Protein AF-A0A6J4X0D6-F1 (afdb_monomer_lite)

Foldseek 3Di:
DPLQVLQVVDDFWDHWDADPVVLDIDTDGDPPDDPVNSVVSCVVVPRDPD

Sequence (50 aa):
MAIKNELNELDGIKSVEGNPEAKSIDVEWDAPITEDKIIETLKEINYPAA

Secondary structure (DSSP, 8-state):
-HHHHHHHTSTTEEEEEEETTTTEEEEEE-TT--HHHHHHHHHHTT----

pLDDT: mean 82.16, std 8.12, range [55.09, 91.12]

Structure (mmCIF, N/CA/C/O backbone):
data_AF-A0A6J4X0D6-F1
#
_entry.id   AF-A0A6J4X0D6-F1
#
loop_
_atom_site.group_PDB
_atom_site.id
_atom_site.type_symbol
_atom_site.label_atom_id
_atom_site.label_alt_id
_atom_site.label_comp_id
_atom_site.label_asym_id
_atom_site.label_entity_id
_atom_site.label_seq_id
_atom_site.pdbx_PDB_ins_code
_atom_site.Cartn_x
_atom_site.Cartn_y
_atom_site.Cartn_z
_atom_site.occupancy
_atom_site.B_iso_or_equiv
_atom_site.auth_seq_id
_atom_site.auth_comp_id
_atom_site.auth_asym_id
_atom_site.auth_atom_id
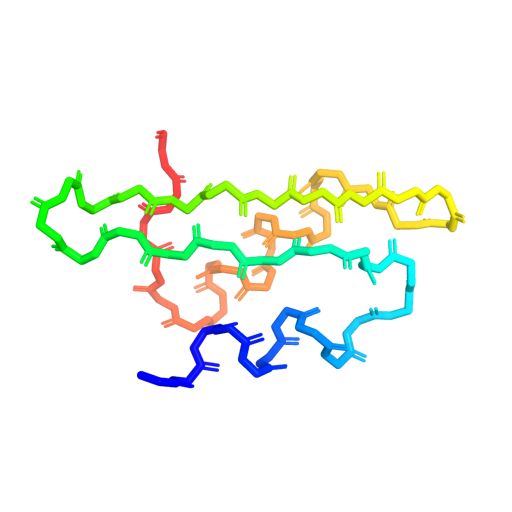_atom_site.pdbx_PDB_model_num
ATOM 1 N N . MET A 1 1 ? 8.784 4.834 -10.358 1.00 55.09 1 MET A N 1
ATOM 2 C CA . MET A 1 1 ? 8.684 5.383 -8.986 1.00 55.09 1 MET A CA 1
ATOM 3 C C . MET A 1 1 ? 7.283 5.896 -8.617 1.00 55.09 1 MET A C 1
ATOM 5 O O . MET A 1 1 ? 7.101 6.217 -7.458 1.00 55.09 1 MET A O 1
ATOM 9 N N . ALA A 1 2 ? 6.284 5.927 -9.517 1.00 71.19 2 ALA A N 1
ATOM 10 C CA . ALA A 1 2 ? 4.942 6.434 -9.179 1.00 71.19 2 ALA A CA 1
ATOM 11 C C . ALA A 1 2 ? 4.079 5.444 -8.365 1.00 71.19 2 ALA A C 1
ATOM 13 O O . ALA A 1 2 ? 3.511 5.828 -7.354 1.00 71.19 2 ALA A O 1
ATOM 14 N N . ILE A 1 3 ? 4.059 4.160 -8.744 1.00 77.19 3 ILE A N 1
ATOM 15 C CA . ILE A 1 3 ? 3.152 3.152 -8.158 1.00 77.19 3 ILE A CA 1
ATOM 16 C C . ILE A 1 3 ? 3.386 2.937 -6.654 1.00 77.19 3 ILE A C 1
ATOM 18 O O . ILE A 1 3 ? 2.447 2.886 -5.872 1.00 77.19 3 ILE A O 1
ATOM 22 N N . LYS A 1 4 ? 4.655 2.835 -6.238 1.00 80.88 4 LYS A N 1
ATOM 23 C CA . LYS A 1 4 ? 5.015 2.643 -4.826 1.00 80.88 4 LYS A CA 1
ATOM 24 C C . LYS A 1 4 ? 4.587 3.822 -3.953 1.00 80.88 4 LYS A C 1
ATOM 26 O O . LYS A 1 4 ? 4.247 3.595 -2.798 1.00 80.88 4 LYS A O 1
ATOM 31 N N . ASN A 1 5 ? 4.625 5.042 -4.487 1.00 84.56 5 ASN A N 1
ATOM 32 C CA . ASN A 1 5 ? 4.194 6.225 -3.751 1.00 84.56 5 ASN A CA 1
ATOM 33 C C . ASN A 1 5 ? 2.670 6.244 -3.625 1.00 84.56 5 ASN A C 1
ATOM 35 O O . ASN A 1 5 ? 2.194 6.294 -2.504 1.00 84.56 5 ASN A O 1
ATOM 39 N N . GLU A 1 6 ? 1.944 6.056 -4.731 1.00 84.62 6 GLU A N 1
ATOM 40 C CA . GLU A 1 6 ? 0.472 5.950 -4.742 1.00 84.62 6 GLU A CA 1
ATOM 41 C C . GLU A 1 6 ? -0.044 4.907 -3.746 1.00 84.62 6 GLU A C 1
ATOM 43 O O . GLU A 1 6 ? -0.909 5.192 -2.927 1.00 84.62 6 GLU A O 1
ATOM 48 N N . LEU A 1 7 ? 0.543 3.705 -3.749 1.00 84.75 7 LEU A N 1
ATOM 49 C CA . LEU A 1 7 ? 0.156 2.671 -2.795 1.00 84.75 7 LEU A CA 1
ATOM 50 C C . LEU A 1 7 ? 0.564 3.029 -1.359 1.00 84.75 7 LEU A C 1
ATOM 52 O O . LEU A 1 7 ? -0.221 2.816 -0.451 1.00 84.75 7 LEU A O 1
ATOM 56 N N . ASN A 1 8 ? 1.745 3.608 -1.115 1.00 85.56 8 ASN A N 1
ATOM 57 C CA . ASN A 1 8 ? 2.119 4.027 0.248 1.00 85.56 8 ASN A CA 1
ATOM 58 C C . ASN A 1 8 ? 1.265 5.179 0.796 1.00 85.56 8 ASN A C 1
ATOM 60 O O . ASN A 1 8 ? 1.251 5.386 2.005 1.00 85.56 8 ASN A O 1
ATOM 64 N N . GLU A 1 9 ? 0.584 5.938 -0.063 1.00 85.81 9 GLU A N 1
ATOM 65 C CA . GLU A 1 9 ? -0.357 6.979 0.359 1.00 85.81 9 GLU A CA 1
ATOM 66 C C . GLU A 1 9 ? -1.699 6.403 0.841 1.00 85.81 9 GLU A C 1
ATOM 68 O O . GLU A 1 9 ? -2.481 7.116 1.472 1.00 85.81 9 GLU A O 1
ATOM 73 N N . LEU A 1 10 ? -1.963 5.114 0.604 1.00 85.75 10 LEU A N 1
ATOM 74 C CA . LEU A 1 10 ? -3.168 4.448 1.078 1.00 85.75 10 LEU A CA 1
ATOM 75 C C . LEU A 1 10 ? -3.058 4.061 2.563 1.00 85.75 10 LEU A C 1
ATOM 77 O O . LEU A 1 10 ? -2.103 3.420 3.009 1.00 85.75 10 LEU A O 1
ATOM 81 N N . ASP A 1 11 ? -4.095 4.397 3.328 1.00 87.00 11 ASP A N 1
ATOM 82 C CA . ASP A 1 11 ? -4.174 4.113 4.762 1.00 87.00 11 ASP A CA 1
ATOM 83 C C . ASP A 1 11 ? -4.361 2.603 5.011 1.00 87.00 11 ASP A C 1
ATOM 85 O O . ASP A 1 11 ? -5.351 2.010 4.579 1.00 87.00 11 ASP A O 1
ATOM 89 N N . GLY A 1 12 ? -3.392 1.970 5.681 1.00 88.44 12 GLY A N 1
ATOM 90 C CA . GLY A 1 12 ? -3.351 0.517 5.909 1.00 88.44 12 GLY A CA 1
ATOM 91 C C . GLY A 1 12 ? -2.270 -0.225 5.116 1.00 88.44 12 GLY A C 1
ATOM 92 O O . GLY A 1 12 ? -2.054 -1.415 5.348 1.00 88.44 12 GLY A O 1
ATOM 93 N N . ILE A 1 13 ? -1.544 0.455 4.225 1.00 89.44 13 ILE A N 1
ATOM 94 C CA . ILE A 1 13 ? -0.378 -0.121 3.550 1.00 89.44 13 ILE A CA 1
ATOM 95 C C . ILE A 1 13 ? 0.829 -0.123 4.490 1.00 89.44 13 ILE A C 1
ATOM 97 O O . ILE A 1 13 ? 1.208 0.897 5.063 1.00 89.44 13 ILE A O 1
ATOM 101 N N . LYS A 1 14 ? 1.434 -1.300 4.657 1.00 89.44 14 LYS A N 1
ATOM 102 C CA . LYS A 1 14 ? 2.634 -1.514 5.476 1.00 89.44 14 LYS A CA 1
ATOM 103 C C . LYS A 1 14 ? 3.905 -1.476 4.652 1.00 89.44 14 LYS A C 1
ATOM 105 O O . LYS A 1 14 ? 4.899 -0.893 5.077 1.00 89.44 14 LYS A O 1
ATOM 110 N N . SER A 1 15 ? 3.883 -2.137 3.502 1.00 88.00 15 SER A N 1
ATOM 111 C CA . SER A 1 15 ? 5.034 -2.220 2.617 1.00 88.00 15 SER A CA 1
ATOM 112 C C . SER A 1 15 ? 4.583 -2.361 1.176 1.00 88.00 15 SER A C 1
ATOM 114 O O . SER A 1 15 ? 3.534 -2.923 0.878 1.00 88.00 15 SER A O 1
ATOM 116 N N . VAL A 1 16 ? 5.400 -1.829 0.276 1.00 86.81 16 VAL A N 1
ATOM 117 C CA . VAL A 1 16 ? 5.208 -1.954 -1.166 1.00 86.81 16 VAL A CA 1
ATOM 118 C C . VAL A 1 16 ? 6.577 -2.176 -1.783 1.00 86.81 16 VAL A C 1
ATOM 120 O O . VAL A 1 16 ? 7.457 -1.302 -1.716 1.00 86.81 16 VAL A O 1
ATOM 123 N N . GLU A 1 17 ? 6.752 -3.328 -2.405 1.00 85.19 17 GLU A N 1
ATOM 124 C CA . GLU A 1 17 ? 7.962 -3.721 -3.104 1.00 85.19 17 GLU A CA 1
ATOM 125 C C . GLU A 1 17 ? 7.621 -4.049 -4.554 1.00 85.19 17 GLU A C 1
ATOM 127 O O . GLU A 1 17 ? 6.953 -5.024 -4.863 1.00 85.19 17 GLU A O 1
ATOM 132 N N . GLY A 1 18 ? 8.031 -3.174 -5.471 1.00 79.62 18 GLY A N 1
ATOM 133 C CA . GLY A 1 18 ? 7.799 -3.372 -6.897 1.00 79.62 18 GLY A CA 1
ATOM 134 C C . GLY A 1 18 ? 9.047 -3.899 -7.580 1.00 79.62 18 GLY A C 1
ATOM 135 O O . GLY A 1 18 ? 10.090 -3.244 -7.527 1.00 79.62 18 GLY A O 1
ATOM 136 N N . ASN A 1 19 ? 8.924 -5.026 -8.275 1.00 79.50 19 ASN A N 1
ATOM 137 C CA . ASN A 1 19 ? 9.969 -5.586 -9.115 1.00 79.50 19 ASN A CA 1
ATOM 138 C C . ASN A 1 19 ? 9.690 -5.258 -10.598 1.00 79.50 19 ASN A C 1
ATOM 140 O O . ASN A 1 19 ? 8.854 -5.906 -11.237 1.00 79.50 19 ASN A O 1
ATOM 144 N N . PRO A 1 20 ? 10.376 -4.257 -11.184 1.00 73.94 20 PRO A N 1
ATOM 145 C CA . PRO A 1 20 ? 10.173 -3.872 -12.580 1.00 73.94 20 PRO A CA 1
ATOM 146 C C . PRO A 1 20 ? 10.668 -4.928 -13.578 1.00 73.94 20 PRO A C 1
ATOM 148 O O . PRO A 1 20 ? 10.177 -4.961 -14.705 1.00 73.94 20 PRO A O 1
ATOM 151 N N . GLU A 1 21 ? 11.611 -5.786 -13.183 1.00 78.31 21 GLU A N 1
ATOM 152 C CA . GLU A 1 21 ? 12.135 -6.860 -14.032 1.00 78.31 21 GLU A CA 1
ATOM 153 C C . GLU A 1 21 ? 11.140 -8.022 -14.119 1.00 78.31 21 GLU A C 1
ATOM 155 O O . GLU A 1 21 ? 10.865 -8.523 -15.209 1.00 78.31 21 GLU A O 1
ATOM 160 N N . ALA A 1 22 ? 10.543 -8.394 -12.982 1.00 78.12 22 ALA A N 1
ATOM 161 C CA . ALA A 1 22 ? 9.502 -9.419 -12.904 1.00 78.12 22 ALA A CA 1
ATOM 162 C C . ALA A 1 22 ? 8.111 -8.908 -13.319 1.00 78.12 22 ALA A C 1
ATOM 164 O O . ALA A 1 22 ? 7.226 -9.711 -13.599 1.00 78.12 22 ALA A O 1
ATOM 165 N N . LYS A 1 23 ? 7.922 -7.581 -13.386 1.00 77.69 23 LYS A N 1
ATOM 166 C CA . LYS A 1 23 ? 6.610 -6.927 -13.549 1.00 77.69 23 LYS A CA 1
ATOM 167 C C . LYS A 1 23 ? 5.607 -7.383 -12.484 1.00 77.69 23 LYS A C 1
ATOM 169 O O . LYS A 1 23 ? 4.440 -7.619 -12.780 1.00 77.69 23 LYS A O 1
ATOM 174 N N . SER A 1 24 ? 6.086 -7.507 -11.254 1.00 78.00 24 SER A N 1
ATOM 175 C CA . SER A 1 24 ? 5.290 -7.920 -10.100 1.00 78.00 24 SER A CA 1
ATOM 176 C C . SER A 1 24 ? 5.455 -6.904 -8.980 1.00 78.00 24 SER A C 1
ATOM 178 O O . SER A 1 24 ? 6.479 -6.218 -8.906 1.00 78.00 24 SER A O 1
ATOM 180 N N . ILE A 1 25 ? 4.443 -6.786 -8.127 1.00 81.56 25 ILE A N 1
ATOM 181 C CA . ILE A 1 25 ? 4.488 -5.941 -6.937 1.00 81.56 25 ILE A CA 1
ATOM 182 C C . ILE A 1 25 ? 4.005 -6.773 -5.758 1.00 81.56 25 ILE A C 1
ATOM 184 O O . ILE A 1 25 ? 2.900 -7.306 -5.792 1.00 81.56 25 ILE A O 1
ATOM 188 N N . ASP A 1 26 ? 4.830 -6.832 -4.725 1.00 86.94 26 ASP A N 1
ATOM 189 C CA . ASP A 1 26 ? 4.482 -7.347 -3.415 1.00 86.94 26 ASP A CA 1
ATOM 190 C C . ASP A 1 26 ? 3.971 -6.182 -2.570 1.00 86.94 26 ASP A C 1
ATOM 192 O O . ASP A 1 26 ? 4.660 -5.178 -2.362 1.00 86.94 26 ASP A O 1
ATOM 196 N N . VAL A 1 27 ? 2.727 -6.290 -2.120 1.00 87.25 27 VAL A N 1
ATOM 197 C CA . VAL A 1 27 ? 2.103 -5.300 -1.245 1.00 87.25 27 VAL A CA 1
ATOM 198 C C . VAL A 1 27 ? 1.800 -5.997 0.070 1.00 87.25 27 VAL A C 1
ATOM 200 O O . VAL A 1 27 ? 1.192 -7.061 0.085 1.00 87.25 27 VAL A O 1
ATOM 203 N N . GLU A 1 28 ? 2.221 -5.401 1.177 1.00 91.06 28 GLU A N 1
ATOM 204 C CA . GLU A 1 28 ? 1.799 -5.807 2.511 1.00 91.06 28 GLU A CA 1
ATOM 205 C C . GLU A 1 28 ? 0.817 -4.775 3.033 1.00 91.06 28 GLU A C 1
ATOM 207 O O . GLU A 1 28 ? 1.115 -3.576 3.073 1.00 91.06 28 GLU A O 1
ATOM 212 N N . TRP A 1 29 ? -0.349 -5.245 3.453 1.00 91.12 29 TRP A N 1
ATOM 213 C CA . TRP A 1 29 ? -1.418 -4.391 3.927 1.00 91.12 29 TRP A CA 1
ATOM 214 C C . TRP A 1 29 ? -2.172 -5.018 5.092 1.00 91.12 29 TRP A C 1
ATOM 216 O O . TRP A 1 29 ? -2.204 -6.237 5.255 1.00 91.12 29 TRP A O 1
ATOM 226 N N . ASP A 1 30 ? -2.780 -4.163 5.903 1.00 90.75 30 ASP A N 1
ATOM 227 C CA . ASP A 1 30 ? -3.609 -4.537 7.042 1.00 90.75 30 ASP A CA 1
ATOM 228 C C . ASP A 1 30 ? -4.929 -3.765 7.010 1.00 90.75 30 ASP A C 1
ATOM 230 O O . ASP A 1 30 ? -5.050 -2.721 6.367 1.00 90.75 30 ASP A O 1
ATOM 234 N N . ALA A 1 31 ? -5.937 -4.259 7.729 1.00 84.88 31 ALA A N 1
ATOM 235 C CA . ALA A 1 31 ? -7.208 -3.550 7.839 1.00 84.88 31 ALA A CA 1
ATOM 236 C C . ALA A 1 31 ? -6.972 -2.088 8.295 1.00 84.88 31 ALA A C 1
ATOM 238 O O . ALA A 1 31 ? -6.194 -1.860 9.226 1.00 84.88 31 ALA A O 1
ATOM 239 N N . PRO A 1 32 ? -7.635 -1.098 7.667 1.00 87.19 32 PRO A N 1
ATOM 240 C CA . PRO A 1 32 ? -8.907 -1.214 6.945 1.00 87.19 32 PRO A CA 1
ATOM 241 C C . PRO A 1 32 ? -8.809 -1.478 5.435 1.00 87.19 32 PRO A C 1
ATOM 243 O O . PRO A 1 32 ? -9.855 -1.582 4.791 1.00 87.19 32 PRO A O 1
ATOM 246 N N . ILE A 1 33 ? -7.610 -1.569 4.854 1.00 88.00 33 ILE A N 1
ATOM 247 C CA . ILE A 1 33 ? -7.477 -1.709 3.403 1.00 88.00 33 ILE A CA 1
ATOM 248 C C . ILE A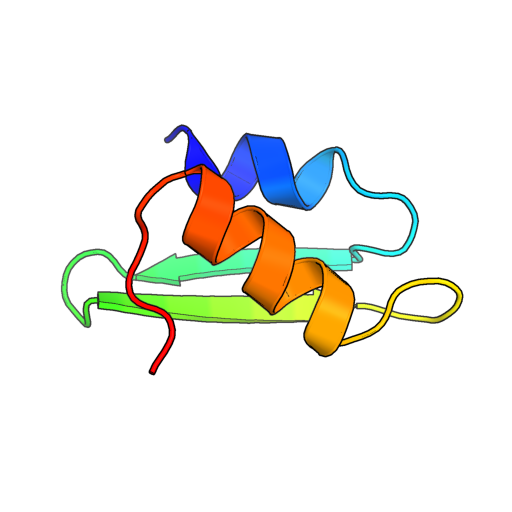 1 33 ? -7.601 -3.161 2.939 1.00 88.00 33 ILE A C 1
ATOM 250 O O . ILE A 1 33 ? -7.314 -4.105 3.678 1.00 88.00 33 ILE A O 1
ATOM 254 N N . THR A 1 34 ? -8.077 -3.340 1.709 1.00 88.69 34 THR A N 1
ATOM 255 C CA . THR A 1 34 ? -8.341 -4.646 1.105 1.00 88.69 34 THR A CA 1
ATOM 256 C C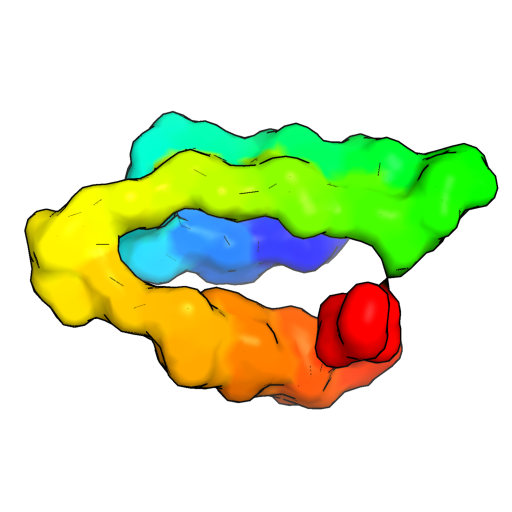 . THR A 1 34 ? -7.617 -4.792 -0.224 1.00 88.69 34 THR A C 1
ATOM 258 O O . THR A 1 34 ? -7.302 -3.804 -0.890 1.00 88.69 34 THR A O 1
ATOM 261 N N . GLU A 1 35 ? -7.407 -6.044 -0.627 1.00 86.81 35 GLU A N 1
ATOM 262 C CA . GLU A 1 35 ? -6.807 -6.396 -1.916 1.00 86.81 35 GLU A CA 1
ATOM 263 C C . GLU A 1 35 ? -7.526 -5.720 -3.090 1.00 86.81 35 GLU A C 1
ATOM 265 O O . GLU A 1 35 ? -6.879 -5.110 -3.935 1.00 86.81 35 GLU A O 1
ATOM 270 N N . ASP A 1 36 ? -8.864 -5.742 -3.103 1.00 88.38 36 ASP A N 1
ATOM 271 C CA . ASP A 1 36 ? -9.672 -5.064 -4.122 1.00 88.38 36 ASP A CA 1
ATOM 272 C C . ASP A 1 36 ? -9.293 -3.589 -4.277 1.00 88.38 36 ASP A C 1
ATOM 274 O O . ASP A 1 36 ? -9.124 -3.114 -5.396 1.00 88.38 36 ASP A O 1
ATOM 278 N N . LYS A 1 37 ? -9.094 -2.878 -3.159 1.00 87.06 37 LYS A N 1
ATOM 279 C CA . LYS A 1 37 ? -8.727 -1.457 -3.165 1.00 87.06 37 LYS A CA 1
ATOM 280 C C . LYS A 1 37 ? -7.370 -1.234 -3.826 1.00 87.06 37 LYS A C 1
ATOM 282 O O . LYS A 1 37 ? -7.207 -0.308 -4.611 1.00 87.06 37 LYS A O 1
ATOM 287 N N . ILE A 1 38 ? -6.418 -2.116 -3.533 1.00 86.25 38 ILE A N 1
ATOM 288 C CA . ILE A 1 38 ? -5.068 -2.084 -4.098 1.00 86.25 38 ILE A CA 1
ATOM 289 C C . ILE A 1 38 ? -5.123 -2.373 -5.601 1.00 86.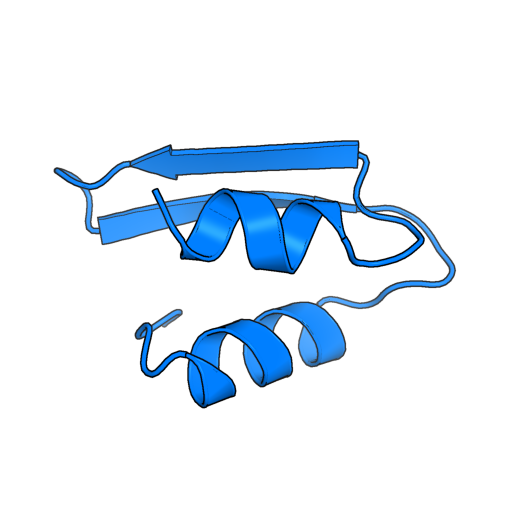25 38 ILE A C 1
ATOM 291 O O . ILE A 1 38 ? -4.511 -1.653 -6.388 1.00 86.25 38 ILE A O 1
ATOM 295 N N . ILE A 1 39 ? -5.894 -3.379 -6.021 1.00 86.06 39 ILE A N 1
ATOM 296 C CA . ILE A 1 39 ? -6.085 -3.710 -7.439 1.00 86.06 39 ILE A CA 1
ATOM 297 C C . ILE A 1 39 ? -6.786 -2.562 -8.183 1.00 86.06 39 ILE A C 1
ATOM 299 O O . ILE A 1 39 ? -6.421 -2.274 -9.323 1.00 86.06 39 ILE A O 1
ATOM 303 N N . GLU A 1 40 ? -7.772 -1.898 -7.571 1.00 87.50 40 GLU A N 1
ATOM 304 C CA . GLU A 1 40 ? -8.415 -0.699 -8.127 1.00 87.50 40 GLU A CA 1
ATOM 305 C C . GLU A 1 40 ? -7.38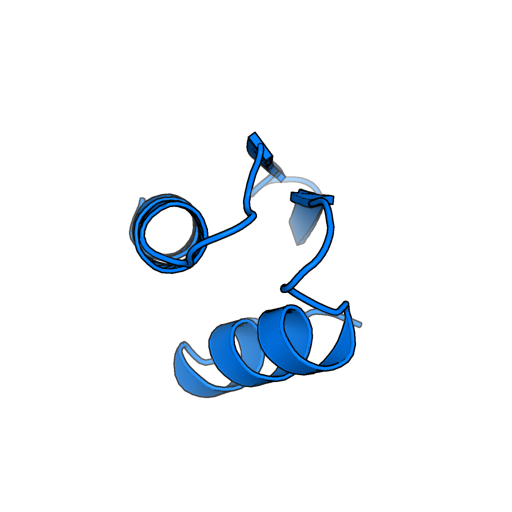9 0.414 -8.374 1.00 87.50 40 GLU A C 1
ATOM 307 O O . GLU A 1 40 ? -7.263 0.868 -9.511 1.00 87.50 40 GLU A O 1
ATOM 312 N N . THR A 1 41 ? -6.590 0.781 -7.367 1.00 85.75 41 THR A N 1
ATOM 313 C CA . THR A 1 41 ? -5.548 1.812 -7.505 1.00 85.75 41 THR A CA 1
ATOM 314 C C . THR A 1 41 ? -4.518 1.439 -8.574 1.00 85.75 41 THR A C 1
ATOM 316 O O . THR A 1 41 ? -4.156 2.265 -9.412 1.00 85.75 41 THR A O 1
ATOM 319 N N . LEU A 1 42 ? -4.088 0.171 -8.625 1.00 84.06 42 LEU A N 1
ATOM 320 C CA . LEU A 1 42 ? -3.173 -0.326 -9.660 1.00 84.06 42 LEU A CA 1
ATOM 321 C C . LEU A 1 42 ? -3.771 -0.206 -11.072 1.00 84.06 42 LEU A C 1
ATOM 323 O O . LEU A 1 42 ? -3.061 0.152 -12.013 1.00 84.06 42 LEU A O 1
ATOM 327 N N . LYS A 1 43 ? -5.077 -0.443 -11.232 1.00 83.75 43 LYS A N 1
ATOM 328 C CA . LYS A 1 43 ? -5.780 -0.238 -12.507 1.00 83.75 43 LYS A CA 1
ATOM 329 C C . LYS A 1 43 ? -5.887 1.239 -12.880 1.00 83.75 43 LYS A C 1
ATOM 331 O O . LYS A 1 43 ? -5.707 1.555 -14.054 1.00 83.75 43 LYS A O 1
ATOM 336 N N . GLU A 1 44 ? -6.144 2.132 -11.925 1.00 83.38 44 GLU A N 1
ATOM 337 C CA . GLU A 1 44 ? -6.231 3.581 -12.174 1.00 83.38 44 GLU A CA 1
ATOM 338 C C . GLU A 1 44 ? -4.921 4.151 -12.728 1.00 83.38 44 GLU A C 1
ATOM 340 O O . GLU A 1 44 ? -4.928 4.944 -13.671 1.00 83.38 44 GLU A O 1
ATOM 345 N N . ILE A 1 45 ? -3.785 3.666 -12.226 1.00 80.81 45 ILE A N 1
ATOM 346 C CA . ILE A 1 45 ? -2.454 4.031 -12.732 1.00 80.81 45 ILE A CA 1
ATOM 347 C C . ILE A 1 45 ? -2.005 3.193 -13.943 1.00 80.81 45 ILE A C 1
ATOM 349 O O . ILE A 1 45 ? -0.847 3.270 -14.361 1.00 80.81 45 ILE A O 1
ATOM 353 N N . ASN A 1 46 ? -2.917 2.409 -14.527 1.00 76.12 46 ASN A N 1
ATOM 354 C CA . ASN A 1 46 ? -2.707 1.584 -15.714 1.00 76.12 46 ASN A CA 1
ATOM 355 C C . ASN A 1 46 ? -1.594 0.524 -15.547 1.00 76.12 46 ASN A C 1
ATOM 357 O O . ASN A 1 46 ? -0.859 0.216 -16.491 1.00 76.12 46 ASN A O 1
ATOM 361 N N . TYR A 1 47 ? -1.452 -0.026 -14.336 1.00 75.81 47 TYR A N 1
ATOM 362 C CA . TYR A 1 47 ? -0.518 -1.101 -14.017 1.00 75.81 47 TYR A CA 1
ATOM 363 C C . TYR A 1 47 ? -1.236 -2.462 -14.031 1.00 75.81 47 TYR A C 1
ATOM 365 O O . TYR A 1 47 ? -2.170 -2.674 -13.255 1.00 75.81 47 TYR A O 1
ATOM 373 N N . PRO A 1 48 ? -0.826 -3.408 -14.894 1.00 65.31 48 PRO A N 1
ATOM 374 C CA . PRO A 1 48 ? -1.441 -4.726 -14.951 1.00 65.31 48 PRO A CA 1
ATOM 375 C C . PRO A 1 48 ? -0.975 -5.571 -13.760 1.00 65.31 48 PRO A C 1
ATOM 377 O O . PRO A 1 48 ? 0.039 -6.258 -13.838 1.00 65.31 48 PRO A O 1
ATOM 380 N N . ALA A 1 49 ? -1.719 -5.512 -12.658 1.00 62.59 49 ALA A N 1
ATOM 381 C CA . ALA A 1 49 ? -1.683 -6.533 -11.620 1.00 62.59 49 ALA A CA 1
ATOM 382 C C . ALA A 1 49 ? -2.604 -7.675 -12.067 1.00 62.59 49 ALA A C 1
ATOM 384 O O . ALA A 1 49 ? -3.821 -7.489 -12.152 1.00 62.59 49 ALA A O 1
ATOM 385 N N . ALA A 1 50 ? -2.012 -8.800 -12.462 1.00 56.16 50 ALA A N 1
ATOM 386 C CA . ALA A 1 50 ? -2.698 -9.990 -12.957 1.00 56.16 50 ALA A CA 1
ATOM 387 C C .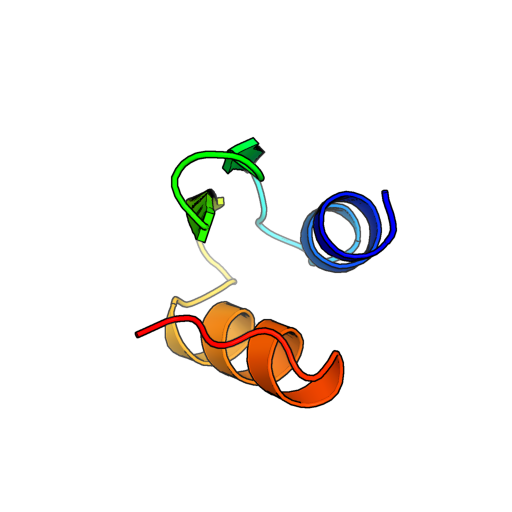 ALA A 1 50 ? -2.184 -11.229 -12.227 1.00 56.16 50 ALA A C 1
ATOM 389 O O . ALA A 1 50 ? -0.961 -11.268 -11.960 1.00 56.16 50 ALA A O 1
#

Radius of gyration: 9.98 Å; chains: 1; bounding box: 22×17×24 Å